Protein AF-A0A7J6EXL3-F1 (afdb_monomer_lite)

Sequence (48 aa):
MVDLDTLTHHELSLRKVKSGNVFGFKLGWLSHFVVRRKLRVGDEIGIY

pLDDT: mean 83.68, std 7.85, range [64.81, 95.38]

Radius of gyration: 11.69 Å; chains: 1; bounding box: 28×19×25 Å

Structure (mmCIF, N/CA/C/O backbone):
data_AF-A0A7J6EXL3-F1
#
_entry.id   AF-A0A7J6EXL3-F1
#
loop_
_atom_site.group_PDB
_atom_site.id
_atom_site.type_symbol
_atom_site.label_atom_id
_atom_site.label_alt_id
_atom_site.label_comp_id
_atom_site.label_asym_id
_atom_site.label_entity_id
_atom_site.label_seq_id
_atom_site.pdbx_PDB_ins_code
_atom_site.Cartn_x
_atom_site.Cartn_y
_atom_site.Cartn_z
_atom_site.occupancy
_atom_site.B_iso_or_equiv
_atom_site.auth_seq_id
_atom_site.auth_comp_id
_atom_site.auth_asym_id
_atom_site.auth_atom_id
_atom_site.pdbx_PDB_model_num
ATOM 1 N N . MET A 1 1 ? 6.906 -2.942 4.865 1.00 65.94 1 MET A N 1
ATOM 2 C CA . MET A 1 1 ? 6.411 -4.089 4.079 1.00 65.94 1 MET A CA 1
ATOM 3 C C . MET A 1 1 ? 7.357 -4.282 2.907 1.00 65.94 1 MET A C 1
ATOM 5 O O . MET A 1 1 ? 7.805 -3.284 2.345 1.00 65.94 1 MET A O 1
ATOM 9 N N . VAL A 1 2 ? 7.731 -5.525 2.612 1.00 64.81 2 VAL A N 1
ATOM 10 C CA . VAL A 1 2 ? 8.598 -5.834 1.468 1.00 64.81 2 VAL A CA 1
ATOM 11 C C . VAL A 1 2 ? 7.717 -5.982 0.241 1.00 64.81 2 VAL A C 1
ATOM 13 O O . VAL A 1 2 ? 6.744 -6.729 0.256 1.00 64.81 2 VAL A O 1
ATOM 16 N N . ASP A 1 3 ? 8.039 -5.226 -0.794 1.00 68.12 3 ASP A N 1
ATOM 17 C CA . ASP A 1 3 ? 7.433 -5.359 -2.104 1.00 68.12 3 ASP A CA 1
ATOM 18 C C . ASP A 1 3 ? 8.134 -6.506 -2.841 1.00 68.12 3 ASP A C 1
ATOM 20 O O . ASP A 1 3 ? 9.278 -6.351 -3.269 1.00 68.12 3 ASP A O 1
ATOM 24 N N . LEU A 1 4 ? 7.478 -7.663 -2.946 1.00 67.94 4 LEU A N 1
ATOM 25 C CA . LEU A 1 4 ? 8.076 -8.859 -3.549 1.00 67.94 4 LEU A CA 1
ATOM 26 C C . LEU A 1 4 ? 8.232 -8.747 -5.072 1.00 67.94 4 LEU A C 1
ATOM 28 O O . LEU A 1 4 ? 9.164 -9.327 -5.620 1.00 67.94 4 LEU A O 1
ATOM 32 N N . ASP A 1 5 ? 7.386 -7.961 -5.740 1.00 68.38 5 ASP A N 1
ATOM 33 C CA . ASP A 1 5 ? 7.430 -7.799 -7.199 1.00 68.38 5 ASP A CA 1
ATOM 34 C C . ASP A 1 5 ? 8.642 -6.975 -7.643 1.00 68.38 5 ASP A C 1
ATOM 36 O O . ASP A 1 5 ? 9.183 -7.168 -8.730 1.00 68.38 5 ASP A O 1
ATOM 40 N N . THR A 1 6 ? 9.058 -6.018 -6.810 1.00 70.25 6 THR A N 1
ATOM 41 C CA . THR A 1 6 ? 10.144 -5.082 -7.140 1.00 70.25 6 THR A CA 1
ATOM 42 C C . THR A 1 6 ? 11.370 -5.222 -6.244 1.00 70.25 6 THR A C 1
ATOM 44 O O . THR A 1 6 ? 12.345 -4.501 -6.451 1.00 70.25 6 THR A O 1
ATOM 47 N N . LEU A 1 7 ? 11.326 -6.114 -5.248 1.00 75.25 7 LEU A N 1
ATOM 48 C CA . LEU A 1 7 ? 12.346 -6.287 -4.205 1.00 75.25 7 LEU A CA 1
ATOM 49 C C . LEU A 1 7 ? 12.698 -4.977 -3.479 1.00 75.25 7 LEU A C 1
ATOM 51 O O . LEU A 1 7 ? 13.818 -4.791 -3.004 1.00 75.25 7 LEU A O 1
ATOM 55 N N . THR A 1 8 ? 11.745 -4.045 -3.389 1.00 73.69 8 THR A N 1
ATOM 56 C CA . THR A 1 8 ? 11.952 -2.764 -2.702 1.00 73.69 8 THR A CA 1
ATOM 57 C C . THR A 1 8 ? 11.261 -2.731 -1.346 1.00 73.69 8 THR A C 1
ATOM 59 O O . THR A 1 8 ? 10.224 -3.348 -1.116 1.00 73.69 8 THR A O 1
ATOM 62 N N . HIS A 1 9 ? 11.855 -2.005 -0.403 1.00 78.06 9 HIS A N 1
ATOM 63 C CA . HIS A 1 9 ? 11.281 -1.843 0.926 1.00 78.06 9 HIS A CA 1
ATOM 64 C C . HIS A 1 9 ? 10.482 -0.546 0.990 1.00 78.06 9 HIS A C 1
ATOM 66 O O . HIS A 1 9 ? 10.987 0.535 0.675 1.00 78.06 9 HIS A O 1
ATOM 72 N N . HIS A 1 10 ? 9.231 -0.657 1.429 1.00 77.50 10 HIS A N 1
ATOM 73 C CA . HIS A 1 10 ? 8.361 0.491 1.638 1.00 77.50 10 HIS A CA 1
ATOM 74 C C . HIS A 1 10 ? 7.847 0.527 3.069 1.00 77.50 10 HIS A C 1
ATOM 76 O O . HIS A 1 10 ? 7.358 -0.470 3.617 1.00 77.50 10 HIS A O 1
ATOM 82 N N . GLU A 1 11 ? 7.941 1.702 3.681 1.00 81.06 11 GLU A N 1
ATOM 83 C CA . GLU A 1 11 ? 7.367 1.939 4.993 1.00 81.06 11 GLU A CA 1
ATOM 84 C C . GLU A 1 11 ? 5.868 2.233 4.854 1.00 81.06 11 GLU A C 1
ATOM 86 O O . GLU A 1 11 ? 5.441 3.231 4.266 1.00 81.06 11 GLU A O 1
ATOM 91 N N . LEU A 1 12 ? 5.059 1.325 5.399 1.00 84.62 12 LEU A N 1
ATOM 92 C CA . LEU A 1 12 ? 3.614 1.466 5.514 1.00 84.62 12 LEU A CA 1
ATOM 93 C C . LEU A 1 12 ? 3.267 1.461 6.996 1.00 84.62 12 LEU A C 1
ATOM 95 O O . LEU A 1 12 ? 3.715 0.586 7.735 1.00 84.62 12 LEU A O 1
ATOM 99 N N . SER A 1 13 ? 2.445 2.415 7.426 1.00 84.94 13 SER A N 1
ATOM 100 C CA . SER A 1 13 ? 1.952 2.455 8.803 1.00 84.94 13 SER A CA 1
ATOM 101 C C . SER A 1 13 ? 0.490 2.033 8.827 1.00 84.94 13 SER A C 1
ATOM 103 O O . SER A 1 13 ? -0.361 2.741 8.289 1.00 84.94 13 SER A O 1
ATOM 105 N N . LEU A 1 14 ? 0.198 0.888 9.445 1.00 88.56 14 LEU A N 1
ATOM 106 C CA . LEU A 1 14 ? -1.171 0.470 9.731 1.00 88.56 14 LEU A CA 1
ATOM 107 C C . LEU A 1 14 ? -1.675 1.249 10.948 1.00 88.56 14 LEU A C 1
ATOM 109 O O . LEU A 1 14 ? -1.078 1.186 12.023 1.00 88.56 14 LEU A O 1
ATOM 113 N N . ARG A 1 15 ? -2.759 2.009 10.787 1.00 88.81 15 ARG A N 1
ATOM 114 C CA . ARG A 1 15 ? -3.347 2.802 11.875 1.00 88.81 15 ARG A CA 1
ATOM 115 C C . ARG A 1 15 ? -4.858 2.637 11.909 1.00 88.81 15 ARG A C 1
ATOM 117 O O . ARG A 1 15 ? -5.504 2.546 10.866 1.00 88.81 15 ARG A O 1
ATOM 124 N N . LYS A 1 16 ? -5.425 2.658 13.117 1.00 89.88 16 LYS A N 1
ATOM 125 C CA . LYS A 1 16 ? -6.874 2.746 13.311 1.00 89.88 16 LYS A CA 1
ATOM 126 C C . LYS A 1 16 ? -7.360 4.134 12.888 1.00 89.88 16 LYS A C 1
ATOM 128 O O . LYS A 1 16 ? -6.784 5.151 13.282 1.00 89.88 16 LYS A O 1
ATOM 133 N N . VAL A 1 17 ? -8.407 4.181 12.073 1.00 87.62 17 VAL A N 1
ATOM 134 C CA . VAL A 1 17 ? -9.081 5.425 11.693 1.00 87.62 17 VAL A CA 1
ATOM 135 C C . VAL A 1 17 ? -9.964 5.868 12.862 1.00 87.62 17 VAL A C 1
ATOM 137 O O . VAL A 1 17 ? -10.547 5.039 13.551 1.00 87.62 17 VAL A O 1
ATOM 140 N N . LYS A 1 18 ? -10.052 7.182 13.115 1.00 82.94 18 LYS A N 1
ATOM 141 C CA . LYS A 1 18 ? -10.724 7.741 14.307 1.00 82.94 18 LYS A CA 1
ATOM 142 C C . LYS A 1 18 ? -12.192 7.319 14.471 1.00 82.94 18 LYS A C 1
ATOM 144 O O . LYS A 1 18 ? -12.691 7.359 15.587 1.00 82.94 18 LYS A O 1
ATOM 149 N N . SER A 1 19 ? -12.871 6.943 13.388 1.00 83.25 19 SER A N 1
ATOM 150 C CA . SER A 1 19 ? -14.270 6.518 13.419 1.00 83.25 19 SER A CA 1
ATOM 151 C C . SER A 1 19 ? -14.384 5.016 13.156 1.00 83.25 19 SER A C 1
ATOM 153 O O . SER A 1 19 ? -14.007 4.536 12.087 1.00 83.25 19 SER A O 1
ATOM 155 N N . GLY A 1 20 ? -14.913 4.286 14.140 1.00 81.38 20 GLY A N 1
ATOM 156 C CA . GLY A 1 20 ? -15.235 2.864 14.031 1.00 81.38 20 GLY A CA 1
ATOM 157 C C . GLY A 1 20 ? -14.048 1.901 14.158 1.00 81.38 20 GLY A C 1
ATOM 158 O O . GLY A 1 20 ? -12.955 2.250 14.603 1.00 81.38 20 GLY A O 1
ATOM 159 N N . ASN A 1 21 ? -14.287 0.646 13.776 1.00 89.25 21 ASN A N 1
ATOM 160 C CA . ASN A 1 21 ? -13.291 -0.431 13.746 1.00 89.25 21 ASN A CA 1
ATOM 161 C C . ASN A 1 21 ? -12.676 -0.572 12.351 1.00 89.25 21 ASN A C 1
ATOM 163 O O . ASN A 1 21 ? -12.618 -1.657 11.783 1.00 89.25 21 ASN A O 1
ATOM 167 N N . VAL A 1 22 ? -12.240 0.557 11.797 1.00 91.00 22 VAL A N 1
ATOM 168 C CA . VAL A 1 22 ? -11.602 0.621 10.483 1.00 91.00 22 VAL A CA 1
ATOM 169 C C . VAL A 1 22 ? -10.109 0.841 10.671 1.00 91.00 22 VAL A C 1
ATOM 171 O O . VAL A 1 22 ? -9.686 1.741 11.400 1.00 91.00 22 VAL A O 1
ATOM 174 N N . PHE A 1 23 ? -9.307 0.035 9.988 1.00 89.44 23 PHE A N 1
ATOM 175 C CA . PHE A 1 23 ? -7.860 0.191 9.912 1.00 89.44 23 PHE A CA 1
ATOM 176 C C . PHE A 1 23 ? -7.479 0.568 8.486 1.00 89.44 23 PHE A C 1
ATOM 178 O O . PHE A 1 23 ? -8.115 0.133 7.530 1.00 89.44 23 PHE A O 1
ATOM 185 N N . GLY A 1 24 ? -6.451 1.396 8.340 1.00 88.75 24 GLY A N 1
ATOM 186 C CA . GLY A 1 24 ? -5.950 1.786 7.029 1.00 88.75 24 GLY A CA 1
ATOM 187 C C . GLY A 1 24 ? -4.440 1.941 7.022 1.00 88.75 24 GLY A C 1
ATOM 188 O O . GLY A 1 24 ? -3.835 2.307 8.034 1.00 88.75 24 GLY A O 1
ATOM 189 N N . PHE A 1 25 ? -3.839 1.693 5.861 1.00 88.38 25 PHE A N 1
ATOM 190 C CA . PHE A 1 25 ? -2.434 1.991 5.622 1.00 88.38 25 PHE A CA 1
ATOM 191 C C . PHE A 1 25 ? -2.237 3.484 5.329 1.00 88.38 25 PHE A C 1
ATOM 193 O O . PHE A 1 25 ? -2.992 4.118 4.588 1.00 88.38 25 PHE A O 1
ATOM 200 N N . LYS A 1 26 ? -1.210 4.062 5.949 1.00 85.31 26 LYS A N 1
ATOM 201 C CA . LYS A 1 26 ? -0.770 5.456 5.805 1.00 85.31 26 LYS A CA 1
ATOM 202 C C . LYS A 1 26 ? 0.724 5.505 5.469 1.00 85.31 26 LYS A C 1
ATOM 204 O O . LYS A 1 26 ? 1.372 4.465 5.360 1.00 85.31 26 LYS A O 1
ATOM 209 N N . LEU A 1 27 ? 1.254 6.724 5.332 1.00 84.44 27 LEU A N 1
ATOM 210 C CA . LEU A 1 27 ? 2.604 7.023 4.844 1.00 84.44 27 LEU A CA 1
ATOM 211 C C . LEU A 1 27 ? 2.753 6.603 3.380 1.00 84.44 27 LEU A C 1
ATOM 213 O O . LEU A 1 27 ? 2.156 7.241 2.514 1.00 84.44 27 LEU A O 1
ATOM 217 N N . GLY A 1 28 ? 3.478 5.519 3.104 1.00 84.94 28 GLY A N 1
ATOM 21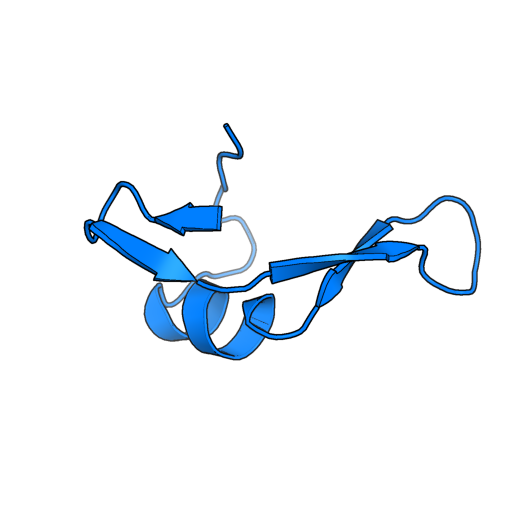8 C CA . GLY A 1 28 ? 3.833 5.139 1.744 1.00 84.94 28 GLY A CA 1
ATOM 219 C C . GLY A 1 28 ? 2.728 4.488 0.915 1.00 84.94 28 GLY A C 1
ATOM 220 O O . GLY A 1 28 ? 2.963 4.172 -0.248 1.00 84.94 28 GLY A O 1
ATOM 221 N N . TRP A 1 29 ? 1.527 4.306 1.473 1.00 87.81 29 TRP A N 1
ATOM 222 C CA . TRP A 1 29 ? 0.419 3.644 0.780 1.00 87.81 29 TRP A CA 1
ATOM 223 C C . TRP A 1 29 ? 0.079 4.320 -0.554 1.00 87.81 29 TRP A C 1
ATOM 225 O O . TRP A 1 29 ? 0.063 3.676 -1.598 1.00 87.81 29 TRP A O 1
ATOM 235 N N . LEU A 1 30 ? -0.146 5.635 -0.546 1.00 87.56 30 LEU A N 1
ATOM 236 C CA . LEU A 1 30 ? -0.528 6.339 -1.768 1.00 87.56 30 LEU A CA 1
ATOM 237 C C . LEU A 1 30 ? 0.664 6.491 -2.722 1.00 87.56 30 LEU A C 1
ATOM 239 O O . LEU A 1 30 ? 0.581 6.097 -3.882 1.00 87.56 30 LEU A O 1
ATOM 243 N N . SER A 1 31 ? 1.770 7.056 -2.236 1.00 85.50 31 SER A N 1
ATOM 244 C CA . SER A 1 31 ? 2.898 7.457 -3.080 1.00 85.50 31 SER A CA 1
ATOM 245 C C . SER A 1 31 ? 3.739 6.280 -3.576 1.00 85.50 31 SER A C 1
ATOM 247 O O . SER A 1 31 ? 4.090 6.243 -4.752 1.00 85.50 31 SER A O 1
ATOM 249 N N . HIS A 1 32 ? 4.057 5.314 -2.711 1.00 82.88 32 HIS A N 1
ATOM 2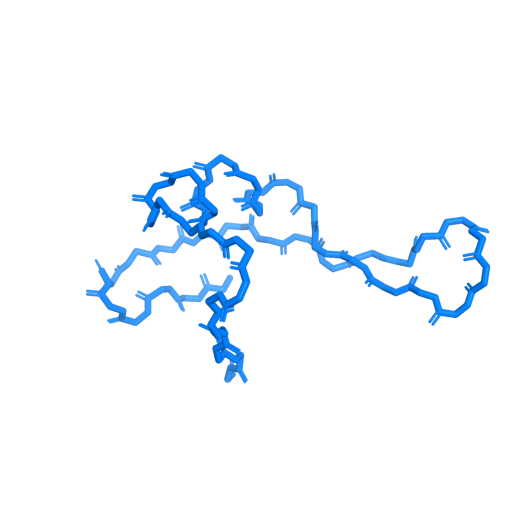50 C CA . HIS A 1 32 ? 4.987 4.231 -3.048 1.00 82.88 32 HIS A CA 1
ATOM 251 C C . HIS A 1 32 ? 4.284 2.967 -3.532 1.00 82.88 32 HIS A C 1
ATOM 253 O O . HIS A 1 32 ? 4.886 2.202 -4.281 1.00 82.88 32 HIS A O 1
ATOM 259 N N . PHE A 1 33 ? 3.027 2.752 -3.135 1.00 84.69 33 PHE A N 1
ATOM 260 C CA . PHE A 1 33 ? 2.287 1.551 -3.503 1.00 84.69 33 PHE A CA 1
ATOM 261 C C . PHE A 1 33 ? 1.269 1.826 -4.618 1.00 84.69 33 PHE A C 1
ATOM 263 O O . PHE A 1 33 ? 1.479 1.375 -5.742 1.00 84.69 33 PHE A O 1
ATOM 270 N N . VAL A 1 34 ? 0.223 2.620 -4.356 1.00 88.88 34 VAL A N 1
ATOM 271 C CA . VAL A 1 34 ? -0.882 2.857 -5.310 1.00 88.88 34 VAL A CA 1
ATOM 272 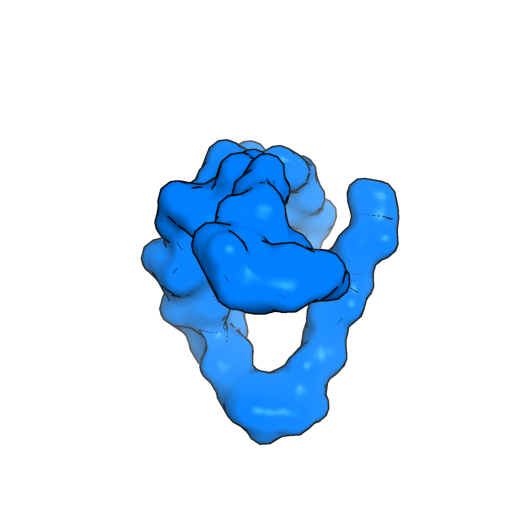C C . VAL A 1 34 ? -0.409 3.552 -6.588 1.00 88.88 34 VAL A C 1
ATOM 274 O O . VAL A 1 34 ? -0.617 3.030 -7.683 1.00 88.88 34 VAL A O 1
ATOM 277 N N . VAL A 1 35 ? 0.249 4.711 -6.469 1.00 89.19 35 VAL A N 1
ATOM 278 C CA . VAL A 1 35 ? 0.672 5.511 -7.635 1.00 89.19 35 VAL A CA 1
ATOM 279 C C . VAL A 1 35 ? 1.741 4.782 -8.446 1.00 89.19 35 VAL A C 1
ATOM 281 O O . VAL A 1 35 ? 1.632 4.698 -9.669 1.00 89.19 35 VAL A O 1
ATOM 284 N N . ARG A 1 36 ? 2.751 4.210 -7.778 1.00 86.12 36 ARG A N 1
ATOM 285 C CA . ARG A 1 36 ? 3.861 3.509 -8.441 1.00 86.12 36 ARG A CA 1
ATOM 286 C C . ARG A 1 36 ? 3.385 2.301 -9.251 1.00 86.12 36 ARG A C 1
ATOM 288 O O . ARG A 1 36 ? 3.849 2.113 -10.372 1.00 86.12 36 ARG A O 1
ATOM 295 N N . ARG A 1 37 ? 2.450 1.515 -8.705 1.00 85.94 37 ARG A N 1
ATOM 296 C CA . ARG A 1 37 ? 1.842 0.360 -9.387 1.00 85.94 37 ARG A CA 1
ATOM 297 C C . ARG A 1 37 ? 0.704 0.734 -10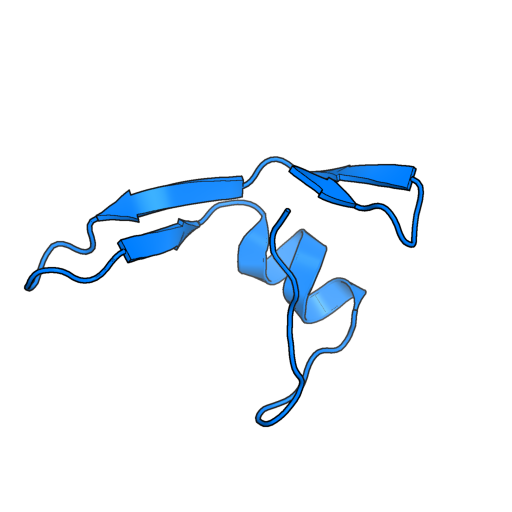.338 1.00 85.94 37 ARG A C 1
ATOM 299 O O . ARG A 1 37 ? 0.227 -0.129 -11.063 1.00 85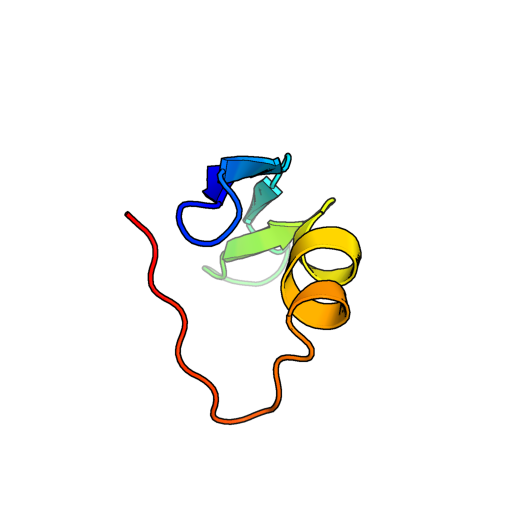.94 37 ARG A O 1
ATOM 306 N N . LYS A 1 38 ? 0.283 2.004 -10.355 1.00 91.56 38 LYS A N 1
ATOM 307 C CA . LYS A 1 38 ? -0.860 2.502 -11.137 1.00 91.56 38 LYS A CA 1
ATOM 308 C C . LYS A 1 38 ? -2.156 1.732 -10.843 1.00 91.56 38 LYS A C 1
ATOM 310 O O . LYS A 1 38 ? -2.933 1.488 -11.765 1.00 91.56 38 LYS A O 1
ATOM 315 N N . LEU A 1 39 ? -2.372 1.379 -9.572 1.00 90.75 39 LEU A N 1
ATOM 316 C CA . LEU A 1 39 ? -3.554 0.626 -9.149 1.00 90.75 39 LEU A CA 1
ATOM 317 C C . LEU A 1 39 ? -4.835 1.410 -9.428 1.00 90.75 39 LEU A C 1
ATOM 319 O O . LEU A 1 39 ? -4.894 2.634 -9.253 1.00 90.75 39 LEU A O 1
ATOM 323 N N . ARG A 1 40 ? -5.868 0.685 -9.837 1.00 95.38 40 ARG A N 1
ATOM 324 C CA . ARG A 1 40 ? -7.201 1.189 -10.152 1.00 95.38 40 ARG A CA 1
ATOM 325 C C . ARG A 1 40 ? -8.238 0.551 -9.242 1.00 95.38 40 ARG A C 1
ATOM 327 O O . ARG A 1 40 ? -8.003 -0.445 -8.566 1.00 95.38 40 ARG A O 1
ATOM 334 N N . VAL A 1 41 ? -9.418 1.161 -9.223 1.00 93.88 41 VAL A N 1
ATOM 335 C CA . VAL A 1 41 ? -10.574 0.572 -8.548 1.00 93.88 41 VAL A CA 1
ATOM 336 C C . VAL A 1 41 ? -10.890 -0.766 -9.212 1.00 93.88 41 VAL A C 1
ATOM 338 O O . VAL A 1 41 ? -11.085 -0.811 -10.424 1.00 93.88 41 VAL A O 1
ATOM 341 N N . GLY A 1 42 ? -10.947 -1.824 -8.404 1.00 94.94 42 GLY A N 1
ATOM 342 C CA . GLY A 1 42 ? -11.171 -3.196 -8.860 1.00 94.94 42 GLY A CA 1
ATOM 343 C C . GLY A 1 42 ? -9.908 -4.057 -8.903 1.00 94.94 42 GLY A C 1
ATOM 344 O O . GLY A 1 42 ? -10.040 -5.271 -8.994 1.00 94.94 42 GLY A O 1
ATOM 345 N N . ASP A 1 43 ? -8.716 -3.467 -8.784 1.00 92.94 43 ASP A N 1
ATOM 346 C CA . ASP A 1 43 ? -7.478 -4.242 -8.693 1.00 92.94 43 ASP A CA 1
ATOM 347 C C . ASP A 1 43 ? -7.361 -4.925 -7.321 1.00 92.94 43 ASP A C 1
ATOM 349 O O . ASP A 1 43 ? -7.700 -4.350 -6.281 1.00 92.94 43 ASP A O 1
ATOM 353 N N . GLU A 1 44 ? -6.837 -6.149 -7.316 1.00 91.12 44 GLU A N 1
ATOM 354 C CA . GLU A 1 44 ? -6.636 -6.943 -6.105 1.00 91.12 44 GLU A CA 1
ATOM 355 C C . GLU A 1 44 ? -5.224 -6.756 -5.533 1.00 91.12 44 GLU A C 1
ATOM 357 O O . GLU A 1 44 ? -4.246 -6.579 -6.260 1.00 91.12 44 GLU A O 1
ATOM 362 N N . ILE A 1 45 ? -5.115 -6.802 -4.201 1.00 86.12 45 ILE A N 1
ATOM 363 C CA . ILE A 1 45 ? -3.847 -6.685 -3.472 1.00 86.12 45 ILE A CA 1
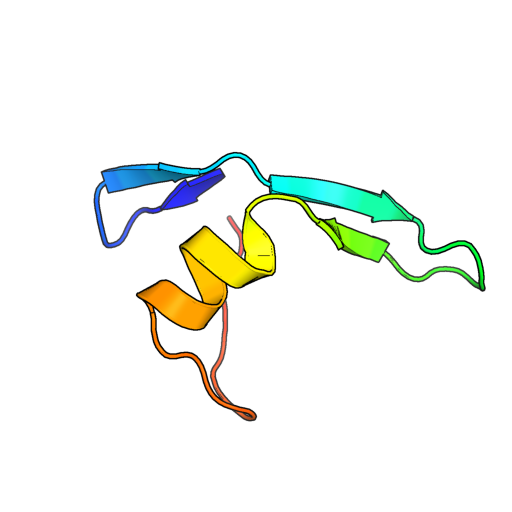ATOM 364 C C . ILE A 1 45 ? -3.694 -7.859 -2.502 1.00 86.12 45 ILE A C 1
ATOM 366 O O . ILE A 1 45 ? -4.603 -8.168 -1.734 1.00 86.12 45 ILE A O 1
ATOM 370 N N . GLY A 1 46 ? -2.525 -8.496 -2.517 1.00 83.81 46 GLY A N 1
ATOM 371 C CA . GLY A 1 46 ? -2.134 -9.502 -1.531 1.00 83.81 46 GLY A CA 1
ATOM 372 C C . GLY A 1 46 ? -1.300 -8.881 -0.411 1.00 83.81 46 GLY A C 1
ATOM 373 O O . GLY A 1 46 ? -0.432 -8.045 -0.668 1.00 83.81 46 GLY A O 1
ATOM 374 N N . ILE A 1 47 ? -1.549 -9.289 0.832 1.00 79.94 47 ILE A N 1
ATOM 375 C CA . ILE A 1 47 ? -0.725 -8.936 1.994 1.00 79.94 47 ILE A CA 1
ATOM 376 C C . ILE A 1 47 ? -0.282 -10.250 2.633 1.00 79.94 47 ILE A C 1
ATOM 378 O O . ILE A 1 47 ? -1.133 -11.066 2.982 1.00 79.94 47 ILE A O 1
ATOM 382 N N . TYR A 1 48 ? 1.031 -10.433 2.757 1.00 73.25 48 TYR A N 1
ATOM 383 C CA . TYR A 1 48 ? 1.683 -11.611 3.332 1.00 73.25 48 TYR A CA 1
ATOM 384 C C . TYR A 1 48 ? 2.562 -11.215 4.516 1.00 73.25 48 TYR A C 1
ATOM 386 O O . TYR A 1 48 ? 3.129 -10.094 4.476 1.00 73.25 48 TYR A O 1
#

Secondary structure (DSSP, 8-state):
-EETTTTEE--EEEEE-SSSS-EEEEEHIIIIIIHHHT--TT------

Organism: Cannabis sativa (NCBI:txid3483)

Foldseek 3Di:
DQDPVVRDDDDWDWDQDPDDRDIDTDDCCVPPPCVVVVDDPPDDDDDD